Protein AF-A0AA46C611-F1 (afdb_monomer_lite)

Sequence (43 aa):
MDEAYVVNSREDSCVTPSDRILIKKKYPGAYGPVEFQKAAHRS

Organism: NCBI:txid2259622

pLDDT: mean 81.22, std 12.79, range [44.72, 94.06]

Radius of gyration: 14.68 Å; chains: 1; bounding box: 23×27×43 Å

Structure (mmCIF, N/CA/C/O backbone):
data_AF-A0AA46C611-F1
#
_entry.id   AF-A0AA46C611-F1
#
loop_
_atom_site.group_PDB
_atom_site.id
_atom_site.type_symbol
_atom_site.label_atom_id
_atom_site.label_alt_id
_atom_site.label_comp_id
_atom_site.label_asym_id
_atom_site.label_entity_id
_atom_site.label_seq_id
_atom_site.pdbx_PDB_ins_code
_atom_site.Cartn_x
_atom_site.Cartn_y
_atom_site.Cartn_z
_atom_site.occupancy
_atom_site.B_iso_or_equiv
_atom_site.auth_seq_id
_atom_site.auth_comp_id
_atom_site.auth_asym_id
_atom_site.auth_atom_id
_atom_site.pdbx_PDB_model_num
ATOM 1 N N . MET A 1 1 ? 4.392 6.532 -26.310 1.00 49.72 1 MET A N 1
ATOM 2 C CA . MET A 1 1 ? 4.986 6.058 -25.048 1.00 49.72 1 MET A CA 1
ATOM 3 C C . MET A 1 1 ? 5.528 4.691 -25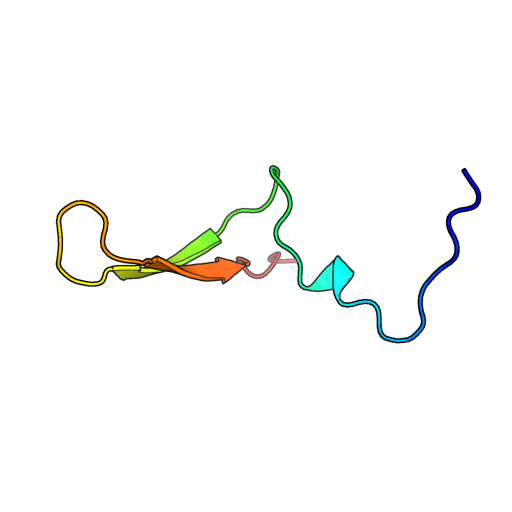.373 1.00 49.72 1 MET A C 1
ATOM 5 O O . MET A 1 1 ? 4.728 3.799 -25.603 1.00 49.72 1 MET A O 1
ATOM 9 N N . ASP A 1 2 ? 6.839 4.576 -25.550 1.00 56.19 2 ASP A N 1
ATOM 10 C CA . ASP A 1 2 ? 7.471 3.273 -25.728 1.00 56.19 2 ASP A CA 1
ATOM 11 C C . ASP A 1 2 ? 7.483 2.594 -24.360 1.00 56.19 2 ASP A C 1
ATOM 13 O O . ASP A 1 2 ? 8.202 3.017 -23.453 1.00 56.19 2 ASP A O 1
ATOM 17 N N . GLU A 1 3 ? 6.618 1.599 -24.178 1.00 63.22 3 GLU A N 1
ATOM 18 C CA . GLU A 1 3 ? 6.588 0.754 -22.985 1.00 63.22 3 GLU A CA 1
ATOM 19 C C . GLU A 1 3 ? 7.840 -0.130 -22.994 1.00 63.22 3 GLU A C 1
ATOM 21 O O . GLU A 1 3 ? 7.847 -1.269 -23.459 1.00 63.22 3 GLU A O 1
ATOM 26 N N . ALA A 1 4 ? 8.955 0.438 -22.537 1.00 68.62 4 ALA A N 1
ATOM 27 C CA . ALA A 1 4 ? 10.200 -0.286 -22.367 1.00 68.62 4 ALA A CA 1
ATOM 28 C C . ALA A 1 4 ? 10.087 -1.167 -21.118 1.00 68.62 4 ALA A C 1
ATOM 30 O O . ALA A 1 4 ? 10.151 -0.683 -19.988 1.00 68.62 4 ALA A O 1
ATOM 31 N N . TYR A 1 5 ? 9.919 -2.471 -21.332 1.00 72.81 5 TYR A N 1
ATOM 32 C CA . TYR A 1 5 ? 9.974 -3.466 -20.268 1.00 72.81 5 TYR A CA 1
ATOM 33 C C . TYR A 1 5 ? 11.318 -3.372 -19.529 1.00 72.81 5 TYR A C 1
ATOM 35 O O . TYR A 1 5 ? 12.383 -3.607 -20.108 1.00 72.81 5 TYR A O 1
ATOM 43 N N . VAL A 1 6 ? 11.277 -3.025 -18.242 1.00 79.50 6 VAL A N 1
ATOM 44 C CA . VAL A 1 6 ? 12.471 -2.984 -17.391 1.00 79.50 6 VAL A CA 1
ATOM 45 C C . VAL A 1 6 ? 12.738 -4.392 -16.871 1.00 79.50 6 VAL A C 1
ATOM 47 O O . VAL A 1 6 ? 11.920 -4.971 -16.158 1.00 79.50 6 VAL A O 1
ATOM 50 N N . VAL A 1 7 ? 13.902 -4.953 -17.201 1.00 78.62 7 VAL A N 1
ATOM 51 C CA . VAL A 1 7 ? 14.328 -6.259 -16.678 1.00 78.62 7 VAL A CA 1
ATOM 52 C C . VAL A 1 7 ? 14.368 -6.203 -15.146 1.00 78.62 7 VAL A C 1
ATOM 54 O O . VAL A 1 7 ? 14.999 -5.318 -14.569 1.00 78.62 7 VAL A O 1
ATOM 57 N N . ASN A 1 8 ? 13.705 -7.166 -14.497 1.00 76.00 8 ASN A N 1
ATOM 58 C CA . ASN A 1 8 ? 13.432 -7.208 -13.051 1.00 76.00 8 ASN A CA 1
ATOM 59 C C . ASN A 1 8 ? 12.420 -6.167 -12.542 1.00 76.00 8 ASN A C 1
ATOM 61 O O . ASN A 1 8 ? 12.414 -5.857 -11.345 1.00 76.00 8 ASN A O 1
ATOM 65 N N . SER A 1 9 ? 11.554 -5.643 -13.416 1.00 76.75 9 SER A N 1
ATOM 66 C CA . SER A 1 9 ? 10.396 -4.862 -12.985 1.00 76.75 9 SER A CA 1
ATOM 67 C C . SER A 1 9 ? 9.594 -5.650 -11.952 1.00 76.75 9 SER A C 1
ATOM 69 O O . SER A 1 9 ? 9.317 -6.840 -12.097 1.00 76.75 9 SER A O 1
ATOM 71 N N . ARG A 1 10 ? 9.236 -4.961 -10.872 1.00 76.50 10 ARG A N 1
ATOM 72 C CA . ARG A 1 10 ? 8.389 -5.487 -9.803 1.00 76.50 10 ARG A CA 1
ATOM 73 C C . ARG A 1 10 ? 6.919 -5.134 -10.012 1.00 76.50 10 ARG A C 1
ATOM 75 O O . ARG A 1 10 ? 6.141 -5.262 -9.071 1.00 76.50 10 ARG A O 1
ATOM 82 N N . GLU A 1 11 ? 6.533 -4.721 -11.217 1.00 79.69 11 GLU A N 1
ATOM 83 C CA . GLU A 1 11 ? 5.153 -4.354 -11.553 1.00 79.69 11 GLU A CA 1
ATOM 84 C C . GLU A 1 11 ? 4.141 -5.442 -11.189 1.00 79.69 11 GLU A C 1
ATOM 86 O O . GLU A 1 11 ? 3.126 -5.133 -10.571 1.00 79.69 11 GLU A O 1
ATOM 91 N N . ASP A 1 12 ? 4.456 -6.719 -11.418 1.00 78.12 12 ASP A N 1
ATOM 92 C CA . ASP A 1 12 ? 3.565 -7.829 -11.041 1.00 78.12 12 ASP A CA 1
ATOM 93 C C . ASP A 1 12 ? 3.324 -7.923 -9.521 1.00 78.12 12 ASP A C 1
ATOM 95 O O . ASP A 1 12 ? 2.273 -8.385 -9.054 1.00 78.12 12 ASP A O 1
ATOM 99 N N . SER A 1 13 ? 4.291 -7.445 -8.731 1.00 77.88 13 SER A N 1
ATOM 100 C CA . SER A 1 13 ? 4.210 -7.389 -7.268 1.00 77.88 13 SER A CA 1
ATOM 101 C C . SER A 1 13 ? 3.517 -6.130 -6.741 1.00 77.88 13 SER A C 1
ATOM 103 O O . SER A 1 13 ? 3.139 -6.094 -5.567 1.00 77.88 13 SER A O 1
ATOM 105 N N . CYS A 1 14 ? 3.314 -5.115 -7.586 1.00 85.00 14 CYS A N 1
ATOM 106 C CA . CYS A 1 14 ? 2.572 -3.919 -7.219 1.00 85.00 14 CYS A CA 1
ATOM 107 C C . CYS A 1 14 ? 1.084 -4.233 -7.019 1.00 85.00 14 CYS A C 1
ATOM 109 O O . CYS A 1 14 ? 0.511 -5.175 -7.582 1.00 85.00 14 CYS A O 1
ATOM 111 N N . VAL A 1 15 ? 0.452 -3.412 -6.187 1.00 87.31 15 VAL A N 1
ATOM 112 C CA . VAL A 1 15 ? -0.996 -3.415 -5.986 1.00 87.31 15 VAL A CA 1
ATOM 113 C C . VAL A 1 15 ? -1.611 -2.458 -6.994 1.00 87.31 15 VAL A C 1
ATOM 115 O O . VAL A 1 15 ? -1.176 -1.314 -7.106 1.00 87.31 15 VAL A O 1
ATOM 118 N N . THR A 1 16 ? -2.632 -2.909 -7.702 1.00 87.25 16 THR A N 1
ATOM 119 C CA . THR A 1 16 ? -3.443 -2.081 -8.593 1.00 87.25 16 THR A CA 1
ATOM 120 C C . THR A 1 16 ? -4.745 -1.679 -7.894 1.00 87.25 16 THR A C 1
ATOM 122 O O . THR A 1 16 ? -5.166 -2.353 -6.951 1.00 87.25 16 THR A O 1
ATOM 125 N N . PRO A 1 17 ? -5.442 -0.618 -8.343 1.00 89.00 17 PRO A N 1
ATOM 126 C CA . PRO A 1 17 ? -6.731 -0.230 -7.762 1.00 89.00 17 PRO A CA 1
ATOM 127 C C . PRO A 1 17 ? -7.807 -1.330 -7.793 1.00 89.00 17 PRO A C 1
ATOM 129 O O . PRO A 1 17 ? -8.743 -1.291 -6.999 1.00 89.00 17 PRO A O 1
ATOM 132 N N . SER A 1 18 ? -7.689 -2.305 -8.701 1.00 89.00 18 SER A N 1
ATOM 133 C CA . SER A 1 18 ? -8.619 -3.435 -8.824 1.00 89.00 18 SER A CA 1
ATOM 134 C C . SER A 1 18 ? -8.271 -4.617 -7.914 1.00 89.00 18 SER A C 1
ATOM 136 O O . SER A 1 18 ? -9.087 -5.528 -7.757 1.00 89.00 18 SER A O 1
ATOM 138 N N . ASP A 1 19 ? -7.082 -4.626 -7.309 1.00 87.62 19 ASP A N 1
ATOM 139 C CA . ASP A 1 19 ? -6.648 -5.719 -6.450 1.00 87.62 19 ASP A CA 1
ATOM 140 C C . ASP A 1 19 ? -7.344 -5.683 -5.090 1.00 87.62 19 ASP A C 1
ATOM 142 O O . ASP A 1 19 ? -7.489 -4.649 -4.436 1.00 87.62 19 ASP A O 1
ATOM 146 N N . ARG A 1 20 ? -7.705 -6.870 -4.601 1.00 90.62 20 ARG A N 1
ATOM 147 C CA . ARG A 1 20 ? -8.064 -7.046 -3.194 1.00 90.62 20 ARG A CA 1
ATOM 148 C C . ARG A 1 20 ? -6.790 -7.203 -2.372 1.00 90.62 20 ARG A C 1
ATOM 150 O O . ARG A 1 20 ? -5.879 -7.935 -2.758 1.00 90.62 20 ARG A O 1
ATOM 157 N N . ILE A 1 21 ? -6.756 -6.574 -1.201 1.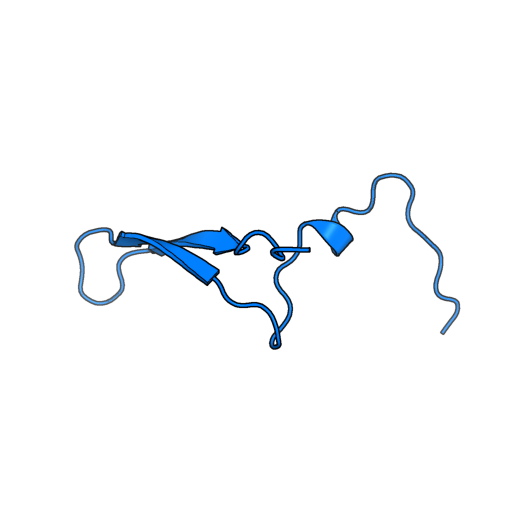00 92.00 21 ILE A N 1
ATOM 158 C CA . ILE A 1 21 ? -5.673 -6.742 -0.227 1.00 92.00 21 ILE A CA 1
ATOM 159 C C . ILE A 1 21 ? -6.163 -7.481 1.016 1.00 92.00 21 ILE A C 1
ATOM 161 O O . ILE A 1 21 ? -7.325 -7.383 1.409 1.00 92.00 21 ILE A O 1
ATOM 165 N N . LEU A 1 22 ? -5.252 -8.205 1.656 1.00 92.06 22 LEU A N 1
ATOM 166 C CA . LEU A 1 22 ? -5.451 -8.818 2.963 1.00 92.06 22 LEU A CA 1
ATOM 167 C C . LEU A 1 22 ? -4.657 -8.020 3.993 1.00 92.06 22 LEU A C 1
ATOM 169 O O . LEU A 1 22 ? -3.430 -7.952 3.912 1.00 92.06 22 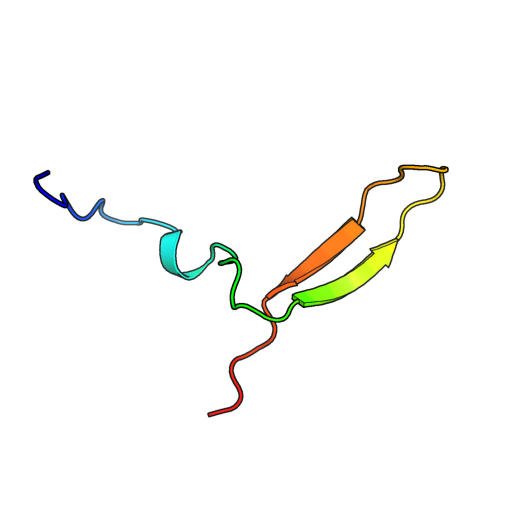LEU A O 1
ATOM 173 N N . ILE A 1 23 ? -5.348 -7.432 4.968 1.00 91.75 23 ILE A N 1
ATOM 174 C CA . ILE A 1 23 ? -4.698 -6.735 6.081 1.00 91.75 23 ILE A CA 1
ATOM 175 C C . ILE A 1 23 ? -4.101 -7.772 7.032 1.00 91.75 23 ILE A C 1
ATOM 177 O O . ILE A 1 23 ? -4.824 -8.622 7.548 1.00 91.75 23 ILE A O 1
ATOM 181 N N . LYS A 1 24 ? -2.792 -7.696 7.278 1.00 94.06 24 LYS A N 1
ATOM 182 C CA . LYS A 1 24 ? -2.094 -8.562 8.237 1.00 94.06 24 LYS A CA 1
ATOM 183 C C . LYS A 1 24 ? -2.068 -7.960 9.631 1.00 94.06 24 LYS A C 1
ATOM 185 O O . LYS A 1 24 ? -2.284 -8.667 10.610 1.00 94.06 24 LYS A O 1
ATOM 190 N N . LYS A 1 25 ? -1.783 -6.660 9.721 1.00 93.38 25 LYS A N 1
ATOM 191 C CA . LYS A 1 25 ? -1.581 -5.978 10.999 1.00 93.38 25 LYS A CA 1
ATOM 192 C C . LYS A 1 25 ? -1.882 -4.493 10.882 1.00 93.38 25 LYS A C 1
ATOM 194 O O . LYS A 1 25 ? -1.535 -3.859 9.889 1.00 93.38 25 LYS A O 1
ATOM 199 N N . LYS A 1 26 ? -2.499 -3.939 11.925 1.00 92.94 26 LYS A N 1
ATOM 200 C CA . LYS A 1 26 ? -2.676 -2.497 12.111 1.00 92.94 26 LYS A CA 1
ATOM 201 C C . LYS A 1 26 ? -1.801 -2.063 13.276 1.00 92.94 26 LYS A C 1
ATOM 203 O O . LYS A 1 26 ? -1.911 -2.634 14.362 1.00 92.94 26 LYS A O 1
ATOM 208 N N . TYR A 1 27 ? -0.916 -1.106 13.041 1.00 92.19 27 TYR A N 1
ATOM 209 C CA . TYR A 1 27 ? -0.068 -0.568 14.096 1.00 92.19 27 TYR A CA 1
ATOM 210 C C . TYR A 1 27 ? -0.831 0.472 14.933 1.00 92.19 27 TYR A C 1
ATOM 212 O O . TYR A 1 27 ? -1.722 1.135 14.398 1.00 92.19 27 TYR A O 1
ATOM 220 N N . PRO A 1 28 ? -0.528 0.613 16.238 1.00 90.38 28 PRO A N 1
ATOM 221 C CA . PRO A 1 28 ? -1.193 1.592 17.096 1.00 90.38 28 PRO A CA 1
ATOM 222 C C . PRO A 1 28 ? -0.972 3.035 16.614 1.00 90.38 28 PRO A C 1
ATOM 224 O O . PRO A 1 28 ? 0.049 3.345 16.004 1.00 90.38 28 PRO A O 1
ATOM 227 N N . GLY A 1 29 ? -1.912 3.921 16.953 1.00 87.38 29 GLY A N 1
ATOM 228 C CA . GLY A 1 29 ? -1.925 5.330 16.546 1.00 87.38 29 GLY A CA 1
ATOM 229 C C . GLY A 1 29 ? -3.065 5.627 15.571 1.00 87.38 29 GLY A C 1
ATOM 230 O O . GLY A 1 29 ? -3.424 4.780 14.758 1.00 87.38 29 GLY A O 1
ATOM 231 N N . ALA A 1 30 ? -3.647 6.830 15.648 1.00 77.00 30 ALA A N 1
ATOM 232 C CA . ALA A 1 30 ? -4.818 7.221 14.845 1.00 77.00 30 ALA A CA 1
ATOM 233 C C . ALA A 1 30 ? -4.605 7.060 13.325 1.00 77.00 30 ALA A C 1
ATOM 235 O O . ALA A 1 30 ? -5.555 6.822 12.586 1.00 77.00 30 ALA A O 1
ATOM 236 N N . TYR A 1 31 ? -3.346 7.128 12.888 1.00 84.50 31 TYR A N 1
ATOM 237 C CA . TYR A 1 31 ? -2.909 6.951 11.504 1.00 84.50 31 TYR A CA 1
ATOM 238 C C . TYR A 1 31 ? -1.709 6.000 11.427 1.00 84.50 31 TYR A C 1
ATOM 240 O O . TYR A 1 31 ? -0.792 6.196 10.631 1.00 84.50 31 TYR A O 1
ATOM 248 N N . GLY A 1 32 ? -1.677 5.003 12.318 1.00 85.81 32 GLY A N 1
ATOM 249 C CA . GLY A 1 32 ? -0.616 4.005 12.342 1.00 85.81 32 GLY A CA 1
ATOM 250 C C . GLY A 1 32 ? -0.532 3.253 11.007 1.00 85.81 32 GLY A C 1
ATOM 251 O O . GLY A 1 32 ? -1.563 3.020 10.366 1.00 85.81 32 GLY A O 1
ATOM 252 N N . PRO A 1 33 ? 0.678 2.866 10.565 1.00 93.31 33 PRO A N 1
ATOM 253 C CA . PRO A 1 33 ? 0.840 2.125 9.324 1.00 93.31 33 PRO A CA 1
ATOM 254 C C . PRO A 1 33 ? 0.060 0.804 9.354 1.00 93.31 33 PRO A C 1
ATOM 256 O O . PRO A 1 33 ? -0.255 0.246 10.411 1.00 93.31 33 PRO A O 1
ATOM 259 N N . VAL A 1 34 ? -0.243 0.286 8.166 1.00 93.19 34 VAL A N 1
ATOM 260 C CA . VAL A 1 34 ? -0.943 -0.987 7.993 1.00 93.19 34 VAL A CA 1
ATOM 261 C C . VAL A 1 34 ? -0.086 -1.905 7.140 1.00 93.19 34 VAL A C 1
ATOM 263 O O . VAL A 1 34 ? 0.279 -1.565 6.018 1.00 93.19 34 VAL A O 1
ATOM 266 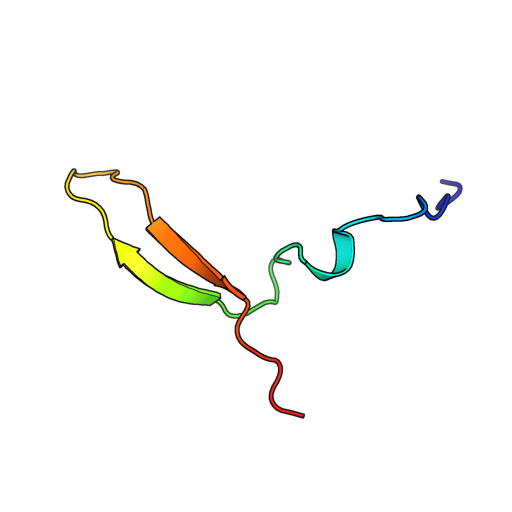N N . GLU A 1 35 ? 0.205 -3.089 7.665 1.00 93.69 35 GLU A N 1
ATOM 267 C CA . GLU A 1 35 ? 0.791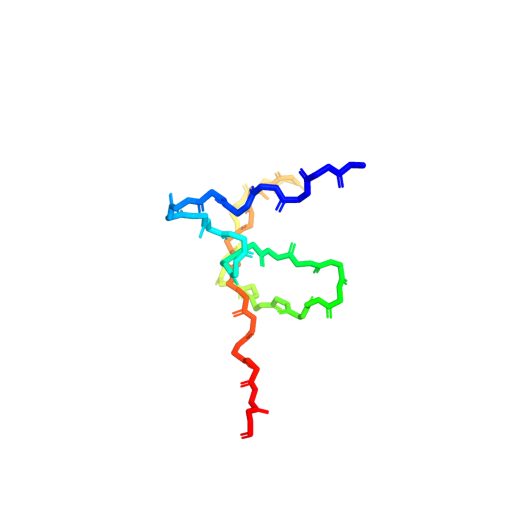 -4.163 6.873 1.00 93.69 35 GLU A CA 1
ATOM 268 C C . GLU A 1 35 ? -0.312 -4.908 6.141 1.00 93.69 35 GLU A C 1
ATOM 270 O O . GLU A 1 35 ? -1.276 -5.393 6.746 1.00 93.69 35 GLU A O 1
ATOM 275 N N . PHE A 1 36 ? -0.143 -5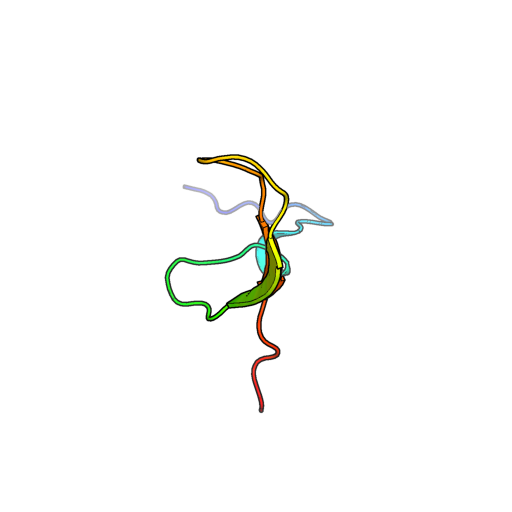.043 4.833 1.00 93.19 36 PHE A N 1
ATOM 276 C CA . PHE A 1 36 ? -1.047 -5.787 3.977 1.00 93.19 36 PHE A CA 1
ATOM 277 C C . PHE A 1 36 ? -0.262 -6.671 3.007 1.00 93.19 36 PHE A C 1
ATOM 279 O O . PHE A 1 36 ? 0.943 -6.521 2.820 1.00 93.19 36 PHE A O 1
ATOM 286 N N . GLN A 1 37 ? -0.961 -7.615 2.390 1.00 90.12 37 GLN A N 1
ATOM 287 C CA . GLN A 1 37 ? -0.464 -8.379 1.251 1.00 90.12 37 GLN A CA 1
ATOM 288 C C . GLN A 1 37 ? -1.504 -8.366 0.135 1.00 90.12 37 GLN A C 1
ATOM 290 O O . GLN A 1 37 ? -2.707 -8.340 0.413 1.00 90.12 37 GLN A O 1
ATOM 295 N N . LYS A 1 38 ? -1.049 -8.420 -1.119 1.00 88.50 38 LYS A N 1
ATOM 296 C CA . LYS A 1 38 ? -1.918 -8.668 -2.274 1.00 88.50 38 LYS A CA 1
ATOM 297 C C . LYS A 1 38 ? -2.643 -9.998 -2.053 1.00 88.50 38 LYS A C 1
ATOM 299 O O . LYS A 1 38 ? -2.021 -10.977 -1.630 1.00 88.50 38 LYS A O 1
ATOM 304 N N . ALA A 1 39 ? -3.959 -10.028 -2.244 1.00 83.50 39 ALA A N 1
ATOM 305 C CA . ALA A 1 39 ? -4.695 -11.280 -2.152 1.00 83.50 39 ALA A CA 1
ATOM 306 C C . ALA A 1 39 ? -4.219 -12.205 -3.278 1.00 83.50 39 ALA A C 1
ATOM 308 O O . ALA A 1 39 ? -4.098 -11.770 -4.422 1.00 83.50 39 ALA A O 1
ATOM 309 N N . ALA A 1 40 ? -3.947 -13.473 -2.962 1.00 75.75 40 ALA A N 1
ATOM 310 C CA . ALA A 1 40 ? -3.681 -14.456 -4.002 1.00 75.75 40 ALA A CA 1
ATOM 311 C C . ALA A 1 40 ? -4.902 -14.511 -4.928 1.00 75.75 40 ALA A C 1
ATOM 313 O O . ALA A 1 40 ? -6.026 -14.721 -4.457 1.00 75.75 40 ALA A O 1
ATOM 314 N N . HIS A 1 41 ? -4.684 -14.291 -6.225 1.00 61.50 41 HIS A N 1
ATOM 315 C CA . HIS A 1 41 ? -5.699 -14.546 -7.234 1.00 61.50 41 HIS A CA 1
ATOM 316 C C . HIS A 1 41 ? -5.983 -16.050 -7.168 1.00 61.50 41 HIS A C 1
ATOM 318 O O . HIS A 1 41 ? -5.129 -16.854 -7.532 1.00 61.50 41 HIS A O 1
ATOM 324 N N . ARG A 1 42 ? -7.116 -16.445 -6.575 1.00 52.00 42 ARG A N 1
ATOM 325 C CA . ARG A 1 42 ? -7.548 -17.844 -6.613 1.00 52.00 42 ARG A CA 1
ATOM 326 C C . ARG A 1 42 ? -7.924 -18.130 -8.065 1.00 52.00 42 ARG A C 1
ATOM 328 O O . ARG A 1 42 ? -8.986 -17.697 -8.498 1.00 52.00 42 ARG A O 1
ATOM 335 N N . SER A 1 43 ? -7.003 -18.756 -8.794 1.00 44.72 43 SER A N 1
ATOM 336 C CA . SER A 1 43 ? -7.266 -19.461 -10.050 1.00 44.72 43 SER A CA 1
ATOM 337 C C . SER A 1 43 ? -8.203 -20.635 -9.807 1.00 44.72 43 SER A C 1
ATOM 339 O O . SER A 1 43 ? -7.960 -21.330 -8.790 1.00 44.72 43 SER A O 1
#

Foldseek 3Di:
DPPPDDVVDCVVQDDDPPWDKAWDDADDDPCGDTDIGTDPPPD

Secondary structure (DSSP, 8-state):
----PPTT--GGGSPPTT--EEEEEE-SSTT--EEEEEPP---